Protein AF-A0A3N5V8N7-F1 (afdb_monomer_lite)

Secondary structure (DSSP, 8-state):
-TGGGT-SSS--SSSSTTTTTSPPPHHHHHHHHHHHHHHHHHHHHHHHHHHHHHH-TTTHHHHHHHHHHHHHHHHHHHHHHHHTTS-HHHHHHHHHHHHHHHHHHHHHHHHHHHHHHHH--

Structure (mmCIF, N/CA/C/O backbone):
data_AF-A0A3N5V8N7-F1
#
_entry.id   AF-A0A3N5V8N7-F1
#
loop_
_atom_site.group_PDB
_atom_site.id
_atom_site.type_symbol
_atom_site.label_atom_id
_atom_site.label_alt_id
_atom_site.label_comp_id
_atom_site.label_asym_id
_atom_site.label_entity_id
_atom_site.label_seq_id
_atom_site.pdbx_PDB_ins_code
_atom_site.Cartn_x
_atom_site.Cartn_y
_atom_site.Cartn_z
_atom_site.occupancy
_atom_site.B_iso_or_equiv
_atom_site.auth_seq_id
_atom_site.auth_comp_id
_atom_site.auth_asym_id
_atom_site.auth_atom_id
_atom_site.pdbx_PDB_model_num
ATOM 1 N N . TYR A 1 1 ? -5.703 -3.773 -14.784 1.00 70.88 1 TYR A N 1
ATOM 2 C CA . TYR A 1 1 ? -5.568 -2.706 -15.795 1.00 70.88 1 TYR A CA 1
ATOM 3 C C . TYR A 1 1 ? -4.152 -2.612 -16.370 1.00 70.88 1 TYR A C 1
ATOM 5 O O . TYR A 1 1 ? -3.996 -2.821 -17.562 1.00 70.88 1 TYR A O 1
ATOM 13 N N . ILE A 1 2 ? -3.103 -2.355 -15.573 1.00 74.75 2 ILE A N 1
ATOM 14 C CA . ILE A 1 2 ? -1.722 -2.244 -16.103 1.00 74.75 2 ILE A CA 1
ATOM 15 C C . ILE A 1 2 ? -1.260 -3.526 -16.809 1.00 74.75 2 ILE A C 1
ATOM 17 O O . ILE A 1 2 ? -0.814 -3.479 -17.954 1.00 74.75 2 ILE A O 1
ATOM 21 N N . SER A 1 3 ? -1.462 -4.680 -16.172 1.00 74.00 3 SER A N 1
ATOM 22 C CA . SER A 1 3 ? -1.088 -5.981 -16.739 1.00 74.00 3 SER A CA 1
ATOM 23 C C . SER A 1 3 ? -1.891 -6.345 -17.991 1.00 74.00 3 SER A C 1
ATOM 25 O O . SER A 1 3 ? -1.338 -6.918 -18.916 1.00 74.00 3 SER A O 1
ATOM 27 N N . SER A 1 4 ? -3.173 -5.964 -18.068 1.00 73.81 4 SER A N 1
ATOM 28 C CA . SER A 1 4 ? -4.018 -6.258 -19.237 1.00 73.81 4 SER A CA 1
ATOM 29 C C . SER A 1 4 ? -3.633 -5.452 -20.480 1.00 73.81 4 SER A C 1
ATOM 31 O O . SER A 1 4 ? -3.964 -5.855 -21.586 1.00 73.81 4 SER A O 1
ATOM 33 N N . LEU A 1 5 ? -2.937 -4.324 -20.311 1.00 74.00 5 LEU A N 1
ATOM 34 C CA . LEU A 1 5 ? -2.431 -3.514 -21.421 1.00 74.00 5 LEU A CA 1
ATOM 35 C C . LEU A 1 5 ? -0.984 -3.852 -21.806 1.00 74.00 5 LEU A C 1
ATOM 37 O O . LEU A 1 5 ? -0.438 -3.193 -22.686 1.00 74.00 5 LEU A O 1
ATOM 41 N N . ASN A 1 6 ? -0.337 -4.820 -21.139 1.00 69.12 6 ASN A N 1
ATOM 42 C CA . ASN A 1 6 ? 1.100 -5.103 -21.280 1.00 69.12 6 ASN A CA 1
ATOM 43 C C . ASN A 1 6 ? 1.999 -3.859 -21.114 1.00 69.12 6 ASN A C 1
ATOM 45 O O . ASN A 1 6 ? 3.115 -3.810 -21.624 1.00 69.12 6 ASN A O 1
ATOM 49 N N . ARG A 1 7 ? 1.535 -2.853 -20.361 1.00 69.31 7 ARG A N 1
ATOM 50 C CA . ARG A 1 7 ? 2.271 -1.606 -20.084 1.00 69.31 7 ARG A CA 1
ATOM 51 C C . ARG A 1 7 ? 2.867 -1.582 -18.680 1.00 69.31 7 ARG A C 1
ATOM 53 O O . ARG A 1 7 ? 2.896 -0.543 -18.043 1.00 69.31 7 ARG A O 1
ATOM 60 N N . GLY A 1 8 ? 3.257 -2.744 -18.162 1.00 66.69 8 GLY A N 1
ATOM 61 C CA . GLY A 1 8 ? 3.888 -2.836 -16.845 1.00 66.69 8 GLY A CA 1
ATOM 62 C C . GLY A 1 8 ? 5.364 -2.438 -16.847 1.00 66.69 8 GLY A C 1
ATOM 63 O O . GLY A 1 8 ? 5.885 -1.978 -15.850 1.00 66.69 8 GLY A O 1
ATOM 64 N N . VAL A 1 9 ? 6.069 -2.600 -17.962 1.00 69.31 9 VAL A N 1
ATOM 65 C CA . VAL A 1 9 ? 7.543 -2.512 -17.992 1.00 69.31 9 VAL A CA 1
ATOM 66 C C . VAL A 1 9 ? 8.075 -1.162 -18.477 1.00 69.31 9 VAL A C 1
ATOM 68 O O . VAL A 1 9 ? 9.227 -1.057 -18.891 1.00 69.31 9 VAL A O 1
ATOM 71 N N . THR A 1 10 ? 7.235 -0.133 -18.494 1.00 76.56 1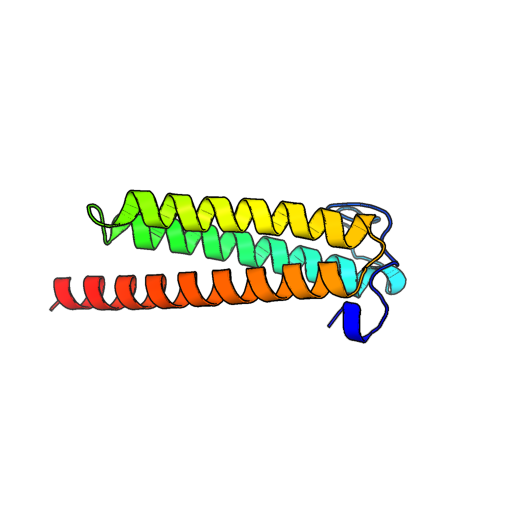0 THR A N 1
ATOM 72 C CA . THR A 1 10 ? 7.559 1.161 -19.095 1.00 76.56 10 THR A CA 1
ATOM 73 C C . THR A 1 10 ? 8.273 2.078 -18.106 1.00 76.56 10 THR A C 1
ATOM 75 O O . THR A 1 10 ? 9.190 2.779 -18.529 1.00 76.56 10 THR A O 1
ATOM 78 N N . CYS A 1 11 ? 7.932 2.055 -16.814 1.00 77.56 11 CYS A N 1
ATOM 79 C CA . CYS A 1 11 ? 8.614 2.841 -15.778 1.00 77.56 11 CYS A CA 1
ATOM 80 C C . CYS A 1 11 ? 9.792 2.079 -15.135 1.00 77.56 11 CYS A C 1
ATOM 82 O O . CYS A 1 11 ? 9.553 1.114 -14.406 1.00 77.56 11 CYS A O 1
ATOM 84 N N . PRO A 1 12 ? 11.052 2.525 -15.322 1.00 72.44 12 PRO A N 1
ATOM 85 C CA . PRO A 1 12 ? 12.221 1.863 -14.729 1.00 72.44 12 PRO A CA 1
ATOM 86 C C . PRO A 1 12 ? 12.353 2.036 -13.205 1.00 72.44 12 PRO A C 1
ATOM 88 O O . PRO A 1 12 ? 12.905 1.163 -12.542 1.00 72.44 12 PRO A O 1
ATOM 91 N N . ASP A 1 13 ? 11.830 3.129 -12.644 1.00 76.31 13 ASP A N 1
ATOM 92 C CA . ASP A 1 13 ? 12.079 3.538 -11.258 1.00 76.31 13 ASP A CA 1
ATOM 93 C C . ASP A 1 13 ? 10.856 3.392 -10.339 1.00 76.31 13 ASP A C 1
ATOM 95 O O . ASP A 1 13 ? 9.708 3.132 -10.727 1.00 76.31 13 ASP A O 1
ATOM 99 N N . TRP A 1 14 ? 11.092 3.607 -9.052 1.00 75.69 14 TRP A N 1
ATOM 100 C CA . TRP A 1 14 ? 10.076 3.687 -8.013 1.00 75.69 14 TRP A CA 1
ATOM 101 C C . TRP A 1 14 ? 10.530 4.699 -6.954 1.00 75.69 14 TRP A C 1
ATOM 103 O O . TRP A 1 14 ? 11.724 4.749 -6.672 1.00 75.69 14 TRP A O 1
ATOM 113 N N . PRO A 1 15 ? 9.635 5.510 -6.355 1.00 72.19 15 PRO A N 1
ATOM 114 C CA . PRO A 1 15 ? 8.172 5.513 -6.494 1.00 72.19 15 PRO A CA 1
ATOM 115 C C . PRO A 1 15 ? 7.610 6.446 -7.580 1.00 72.19 15 PRO A C 1
ATOM 117 O O . PRO A 1 15 ? 6.562 6.137 -8.139 1.00 72.19 15 PRO A O 1
ATOM 120 N N . LEU A 1 16 ? 8.292 7.540 -7.922 1.00 76.88 16 LEU A N 1
ATOM 121 C CA . LEU A 1 16 ? 7.737 8.667 -8.701 1.00 76.88 16 LEU A CA 1
ATOM 122 C C . LEU A 1 16 ? 8.069 8.625 -10.207 1.00 76.88 16 LEU A C 1
ATOM 124 O O . LEU A 1 16 ? 8.306 9.647 -10.843 1.00 76.88 16 LEU A O 1
ATOM 128 N N . CYS A 1 17 ? 8.179 7.434 -10.778 1.00 73.56 17 CYS A N 1
ATOM 129 C CA . CYS A 1 17 ? 8.921 7.252 -12.022 1.00 73.56 17 CYS A CA 1
ATOM 130 C C . CYS A 1 17 ? 8.334 7.959 -13.257 1.00 73.56 17 CYS A C 1
ATOM 132 O O . CYS A 1 17 ? 7.105 7.976 -13.402 1.00 73.56 17 CYS A O 1
ATOM 134 N N . PRO A 1 18 ? 9.205 8.391 -14.199 1.00 78.75 18 PRO A N 1
ATOM 135 C CA . PRO A 1 18 ? 10.567 8.941 -14.007 1.00 78.75 18 PRO A CA 1
ATOM 136 C C . PRO A 1 18 ? 10.543 10.464 -13.797 1.00 78.75 18 PRO A C 1
ATOM 138 O O . PRO A 1 18 ? 11.532 11.086 -13.433 1.00 78.75 18 PRO A O 1
ATOM 141 N N . ASN A 1 19 ? 9.386 11.066 -14.040 1.00 83.44 19 ASN A N 1
ATOM 142 C CA . ASN A 1 19 ? 9.116 12.497 -14.060 1.00 83.44 19 ASN A CA 1
ATOM 143 C C . ASN A 1 19 ? 8.944 13.126 -12.665 1.00 83.44 19 ASN A C 1
ATOM 145 O O . ASN A 1 19 ? 8.625 14.311 -12.566 1.00 83.44 19 ASN A O 1
ATOM 149 N N . GLY A 1 20 ? 9.137 12.377 -11.577 1.00 82.44 20 GLY A N 1
ATOM 150 C CA . GLY A 1 20 ? 8.948 12.913 -10.233 1.00 82.44 20 GLY A CA 1
ATOM 151 C C . GLY A 1 20 ? 7.484 13.299 -10.006 1.00 82.44 20 GLY A C 1
ATOM 152 O O . GLY A 1 20 ? 6.581 12.518 -10.281 1.00 82.44 20 GLY A O 1
ATOM 153 N N . PHE A 1 21 ? 7.247 14.523 -9.535 1.00 80.50 21 PHE A N 1
ATOM 154 C CA . PHE A 1 21 ? 5.898 15.089 -9.386 1.00 80.50 21 PHE A CA 1
ATOM 155 C C . PHE A 1 21 ? 5.399 15.841 -10.630 1.00 80.50 21 PHE A C 1
ATOM 157 O O . PHE A 1 21 ? 4.295 16.382 -10.611 1.00 80.50 21 PHE A O 1
ATOM 164 N N . ALA A 1 22 ? 6.197 15.920 -11.701 1.00 83.06 22 ALA A N 1
ATOM 165 C CA . ALA A 1 22 ? 5.756 16.548 -12.942 1.00 83.06 22 ALA A CA 1
ATOM 166 C C . ALA A 1 22 ? 4.675 15.699 -13.627 1.00 83.06 22 ALA A C 1
ATOM 168 O O . ALA A 1 22 ? 4.527 14.513 -13.334 1.00 83.06 22 ALA A O 1
ATOM 169 N N . PHE A 1 23 ? 3.929 16.280 -14.566 1.00 84.06 23 PHE A N 1
ATOM 170 C CA . PHE A 1 23 ? 2.933 15.526 -15.325 1.00 84.06 23 PHE A CA 1
ATOM 171 C C . PHE A 1 23 ? 3.617 14.432 -16.177 1.00 84.06 23 PHE A C 1
ATOM 173 O O . PHE A 1 23 ? 4.527 14.756 -16.947 1.00 84.06 23 PHE A O 1
ATOM 180 N N . PRO A 1 24 ? 3.236 13.145 -16.046 1.00 85.00 24 PRO A N 1
ATOM 181 C CA . PRO A 1 24 ? 3.900 12.059 -16.759 1.00 85.00 24 PRO A CA 1
ATOM 182 C C . PRO A 1 24 ? 3.574 12.092 -18.259 1.00 85.00 24 PRO A C 1
ATOM 184 O O . PRO A 1 24 ? 2.410 12.266 -18.629 1.00 85.00 24 PRO A O 1
ATOM 187 N N . PRO A 1 25 ? 4.561 11.863 -19.144 1.00 84.88 25 PRO A N 1
ATOM 188 C CA . PRO A 1 25 ? 4.294 11.670 -20.565 1.00 84.88 25 PRO A CA 1
ATOM 189 C C . PRO A 1 25 ? 3.487 10.383 -20.788 1.00 84.88 25 PRO A C 1
ATOM 191 O O . PRO A 1 25 ? 3.516 9.466 -19.962 1.00 84.88 25 PRO A O 1
ATOM 194 N N . GLU A 1 26 ? 2.812 10.275 -21.936 1.00 84.69 26 GLU A N 1
ATOM 195 C CA . GLU A 1 26 ? 1.887 9.171 -22.254 1.00 84.69 26 GLU A CA 1
ATOM 196 C C . GLU A 1 26 ? 2.495 7.775 -22.018 1.00 84.69 26 GLU A C 1
ATOM 198 O O . GLU A 1 26 ? 1.835 6.879 -21.491 1.00 84.69 26 GLU A O 1
ATOM 203 N N . LYS A 1 27 ? 3.793 7.620 -22.312 1.00 83.44 27 LYS A N 1
ATOM 204 C CA . LYS A 1 27 ? 4.563 6.385 -22.101 1.00 83.44 27 LYS A CA 1
ATOM 205 C C . LYS A 1 27 ? 4.518 5.869 -20.655 1.00 83.44 27 LYS A C 1
ATOM 207 O O . LYS A 1 27 ? 4.501 4.662 -20.449 1.00 83.44 27 LYS A O 1
ATOM 212 N N . PHE A 1 28 ? 4.511 6.762 -19.668 1.00 83.56 28 PHE A N 1
ATOM 213 C CA . PHE A 1 28 ? 4.575 6.429 -18.237 1.00 83.56 28 PHE A CA 1
ATOM 214 C C . PHE A 1 28 ? 3.254 6.693 -17.511 1.00 83.56 28 PHE A C 1
ATOM 216 O O . PHE A 1 28 ? 3.088 6.293 -16.358 1.00 83.56 28 PHE A O 1
ATOM 223 N N . PHE A 1 29 ? 2.308 7.350 -18.187 1.00 84.12 29 PHE A N 1
ATOM 224 C CA . PHE A 1 29 ? 1.077 7.866 -17.603 1.00 84.12 29 PHE A CA 1
ATOM 225 C C . PHE A 1 29 ? 0.318 6.815 -16.793 1.00 84.12 29 PHE A C 1
ATOM 227 O O . PHE A 1 29 ? -0.012 7.052 -15.636 1.00 84.12 29 PHE A O 1
ATOM 234 N N . TYR A 1 30 ? 0.078 5.632 -17.363 1.00 84.06 30 TYR A N 1
ATOM 235 C CA . TYR A 1 30 ? -0.736 4.609 -16.706 1.00 84.06 30 TYR A CA 1
ATOM 236 C C . TYR A 1 30 ? -0.078 4.038 -15.447 1.00 84.06 30 TYR A C 1
ATOM 2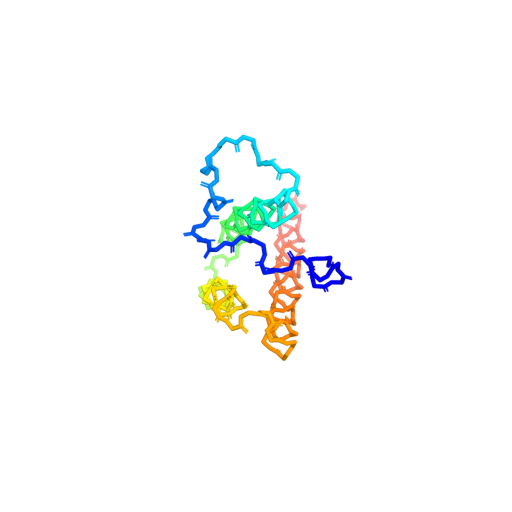38 O O . TYR A 1 30 ? -0.744 3.884 -14.425 1.00 84.06 30 TYR A O 1
ATOM 246 N N . GLU A 1 31 ? 1.220 3.740 -15.495 1.00 84.38 31 GLU A N 1
ATOM 247 C CA . GLU A 1 31 ? 1.949 3.225 -14.334 1.00 84.38 31 GLU A CA 1
ATOM 248 C C . GLU A 1 31 ? 2.083 4.279 -13.238 1.00 84.38 31 GLU A C 1
ATOM 250 O O . GLU A 1 31 ? 1.886 3.977 -12.060 1.00 84.38 31 GLU A O 1
ATOM 255 N N . HIS A 1 32 ? 2.368 5.524 -13.624 1.00 83.88 32 HIS A N 1
ATOM 256 C CA . HIS A 1 32 ? 2.432 6.654 -12.709 1.00 83.88 32 HIS A CA 1
ATOM 257 C C . HIS A 1 32 ? 1.069 6.901 -12.042 1.00 83.88 32 HIS A C 1
ATOM 259 O O . HIS A 1 32 ? 0.977 7.006 -10.819 1.00 83.88 32 HIS A O 1
ATOM 265 N N . PHE A 1 33 ? -0.010 6.892 -12.827 1.00 84.94 33 PHE A N 1
ATOM 266 C CA . PHE A 1 33 ? -1.378 7.029 -12.333 1.00 84.94 33 PHE A CA 1
ATOM 267 C C . PHE A 1 33 ? -1.765 5.886 -11.390 1.00 84.94 33 PHE A C 1
ATOM 269 O O . PHE A 1 33 ? -2.315 6.131 -10.319 1.00 84.94 33 PHE A O 1
ATOM 276 N N . HIS A 1 34 ? -1.428 4.638 -11.727 1.00 85.19 34 HIS A N 1
ATOM 277 C CA . HIS A 1 34 ? -1.669 3.494 -10.847 1.00 85.19 34 HIS A CA 1
ATOM 278 C C . HIS A 1 34 ? -0.971 3.656 -9.487 1.00 85.19 34 HIS A C 1
ATOM 280 O O . HIS A 1 34 ? -1.580 3.384 -8.451 1.00 85.19 34 HIS A O 1
ATOM 286 N N . ARG A 1 35 ? 0.273 4.151 -9.473 1.00 85.94 35 ARG A N 1
ATOM 287 C CA . ARG A 1 35 ? 1.029 4.427 -8.238 1.00 85.94 35 ARG A CA 1
ATOM 288 C C . ARG A 1 35 ? 0.407 5.558 -7.425 1.00 85.94 35 ARG A C 1
ATOM 290 O O . ARG A 1 35 ? 0.298 5.432 -6.209 1.00 85.94 35 ARG A O 1
ATOM 297 N N . LEU A 1 36 ? -0.068 6.617 -8.080 1.00 85.69 36 LEU A N 1
ATOM 298 C CA . LEU A 1 36 ? -0.791 7.705 -7.421 1.00 85.69 36 LEU A CA 1
ATOM 299 C C . LEU A 1 36 ? -2.083 7.202 -6.764 1.00 85.69 36 LEU A C 1
ATOM 301 O O . LEU A 1 36 ? -2.326 7.480 -5.591 1.00 85.69 36 LEU A O 1
ATOM 305 N N . VAL A 1 37 ? -2.869 6.389 -7.473 1.00 86.75 37 VAL A N 1
ATOM 306 C CA . VAL A 1 37 ? -4.073 5.751 -6.918 1.00 86.75 37 VAL A CA 1
ATOM 307 C C . VAL A 1 37 ? -3.723 4.841 -5.737 1.00 86.75 37 VAL A C 1
ATOM 309 O O . VAL A 1 37 ? -4.428 4.862 -4.729 1.00 86.75 37 VAL A O 1
ATOM 312 N N . ALA A 1 38 ? -2.623 4.086 -5.809 1.00 85.56 38 ALA A N 1
ATOM 313 C CA . ALA A 1 38 ? -2.167 3.243 -4.704 1.00 85.56 38 ALA A CA 1
ATOM 314 C C . ALA A 1 38 ? -1.785 4.062 -3.455 1.00 85.56 38 ALA A C 1
ATOM 316 O O . ALA A 1 38 ? -2.141 3.672 -2.343 1.00 85.56 38 ALA A O 1
ATOM 317 N N . ILE A 1 39 ? -1.125 5.216 -3.622 1.00 86.00 39 ILE A N 1
ATOM 318 C CA . ILE A 1 39 ? -0.809 6.140 -2.517 1.00 86.00 39 ILE A CA 1
ATOM 319 C C . ILE A 1 39 ? -2.095 6.665 -1.874 1.00 86.00 39 ILE A C 1
ATOM 321 O O . ILE A 1 39 ? -2.241 6.612 -0.653 1.00 86.00 39 ILE A O 1
ATOM 325 N N . VAL A 1 40 ? -3.052 7.125 -2.684 1.00 88.00 40 VAL A N 1
ATOM 326 C CA . VAL A 1 40 ? -4.353 7.598 -2.187 1.00 88.00 40 VAL A CA 1
ATOM 327 C C . VAL A 1 40 ? -5.064 6.483 -1.417 1.00 88.00 40 VAL A C 1
ATOM 329 O O . VAL A 1 40 ? -5.496 6.696 -0.285 1.00 88.00 40 VAL A O 1
ATOM 332 N N . ALA A 1 41 ? -5.119 5.269 -1.967 1.00 87.31 41 ALA A N 1
ATOM 333 C CA . ALA A 1 41 ? -5.727 4.119 -1.302 1.00 87.31 41 ALA A CA 1
ATOM 334 C C . ALA A 1 41 ? -5.052 3.785 0.042 1.00 87.31 41 ALA A C 1
ATOM 336 O O . ALA A 1 41 ? -5.744 3.492 1.022 1.00 87.31 41 ALA A O 1
ATOM 337 N N . ALA A 1 42 ? -3.721 3.879 0.126 1.00 85.38 42 ALA A N 1
ATOM 338 C CA . ALA A 1 42 ? -2.981 3.682 1.371 1.00 85.38 42 ALA A CA 1
ATOM 339 C C . ALA A 1 42 ? -3.333 4.745 2.428 1.00 85.38 42 ALA A C 1
ATOM 341 O O . ALA A 1 42 ? -3.551 4.400 3.591 1.00 85.38 42 ALA A O 1
ATOM 342 N N . ILE A 1 43 ? -3.470 6.017 2.032 1.00 88.25 43 ILE A N 1
ATOM 343 C CA . ILE A 1 43 ? -3.889 7.109 2.929 1.00 88.25 43 ILE A CA 1
ATOM 344 C C . ILE A 1 43 ? -5.307 6.862 3.459 1.00 88.25 43 ILE A C 1
ATOM 346 O O . ILE A 1 43 ? -5.524 6.882 4.671 1.00 88.25 43 ILE A O 1
ATOM 350 N N . PHE A 1 44 ? -6.268 6.573 2.576 1.00 87.19 44 PHE A N 1
ATOM 351 C CA . PHE A 1 44 ? -7.654 6.278 2.966 1.00 87.19 44 PHE A CA 1
ATOM 352 C C . PHE A 1 44 ? -7.747 5.069 3.901 1.00 87.19 44 PHE A C 1
ATOM 354 O O . PHE A 1 44 ? -8.508 5.076 4.873 1.00 87.19 44 PHE A O 1
ATOM 361 N N . THR A 1 45 ? -6.933 4.048 3.648 1.00 85.75 45 THR A N 1
ATOM 362 C CA . THR A 1 45 ? -6.814 2.883 4.525 1.00 85.75 45 THR A CA 1
ATOM 363 C C . THR A 1 45 ? -6.277 3.269 5.903 1.00 85.75 45 THR A C 1
ATOM 365 O O . THR A 1 45 ? -6.862 2.883 6.915 1.00 85.75 45 THR A O 1
ATOM 368 N N . GLY A 1 46 ? -5.218 4.082 5.968 1.00 85.31 46 GLY A N 1
ATOM 369 C CA . GLY A 1 46 ? -4.670 4.592 7.228 1.00 85.31 46 GLY A CA 1
ATOM 370 C C . GLY A 1 46 ? -5.698 5.388 8.036 1.00 85.31 46 GLY A C 1
ATOM 371 O O . GLY A 1 46 ? -5.866 5.153 9.232 1.00 85.31 46 GLY A O 1
ATOM 372 N N . ILE A 1 47 ? -6.459 6.266 7.377 1.00 86.19 47 ILE A N 1
ATOM 373 C CA . ILE A 1 47 ? -7.551 7.024 8.003 1.00 86.19 47 ILE A CA 1
ATOM 374 C C . ILE A 1 47 ? -8.629 6.073 8.544 1.00 86.19 47 ILE A C 1
ATOM 376 O O . ILE A 1 47 ? -9.046 6.202 9.697 1.00 86.19 47 ILE A O 1
ATOM 380 N N . SER A 1 48 ? -9.039 5.079 7.753 1.00 83.06 48 SER A N 1
ATOM 381 C CA . SER A 1 48 ? -10.045 4.086 8.156 1.00 83.06 48 SER A CA 1
ATOM 382 C C . SER A 1 48 ? -9.606 3.311 9.401 1.00 83.06 48 SER A C 1
ATOM 384 O O . SER A 1 48 ? -10.382 3.167 10.347 1.00 83.06 48 SER A O 1
ATOM 386 N N . LEU A 1 49 ? -8.337 2.892 9.460 1.00 82.50 49 LEU A N 1
ATOM 387 C CA . LEU A 1 49 ? -7.759 2.223 10.628 1.00 82.50 49 LEU A CA 1
ATOM 388 C C . LEU A 1 49 ? -7.765 3.111 11.880 1.00 82.50 49 LEU A C 1
ATOM 390 O O . LEU A 1 49 ? -8.042 2.615 12.973 1.00 82.50 49 LEU A O 1
ATOM 394 N N . ILE A 1 50 ? -7.520 4.419 11.747 1.00 82.62 50 ILE A N 1
ATOM 395 C CA . ILE A 1 50 ? -7.607 5.372 12.868 1.00 82.62 50 ILE A CA 1
ATOM 396 C C . ILE A 1 50 ? -9.045 5.456 13.402 1.00 82.62 50 ILE A C 1
ATOM 398 O O . ILE A 1 50 ? -9.247 5.425 14.620 1.00 82.62 50 ILE A O 1
ATOM 402 N N . PHE A 1 51 ? -10.048 5.529 12.522 1.00 78.56 51 PHE A N 1
ATOM 403 C CA . PHE A 1 51 ? -11.460 5.548 12.924 1.00 78.56 51 PHE A CA 1
ATOM 404 C C . PHE A 1 51 ? -11.885 4.246 13.613 1.00 78.56 51 PHE A C 1
ATOM 406 O O . PHE A 1 51 ? -12.476 4.291 14.695 1.00 78.56 51 PHE A O 1
ATOM 413 N N . ILE A 1 52 ? -11.518 3.093 13.045 1.00 76.06 52 ILE A N 1
ATOM 414 C CA . ILE A 1 52 ? -11.777 1.771 13.638 1.00 76.06 52 ILE A CA 1
ATOM 415 C C . ILE A 1 52 ? -11.135 1.682 15.030 1.00 76.06 52 ILE A C 1
ATOM 417 O O . ILE A 1 52 ? -11.790 1.281 15.998 1.00 76.06 52 ILE A O 1
ATOM 421 N N . ARG A 1 53 ? -9.879 2.141 15.167 1.00 74.81 53 ARG A N 1
ATOM 422 C CA . ARG A 1 53 ? -9.147 2.161 16.443 1.00 74.81 53 ARG A CA 1
ATOM 423 C C . ARG A 1 53 ? -9.903 2.920 17.536 1.00 74.81 53 ARG A C 1
ATOM 425 O O . ARG A 1 53 ? -9.965 2.442 18.669 1.00 74.81 53 ARG A O 1
ATOM 432 N N . LYS A 1 54 ? -10.481 4.079 17.201 1.00 73.25 54 LYS A N 1
ATOM 433 C CA . LYS A 1 54 ? -11.233 4.924 18.143 1.00 73.25 54 LYS A CA 1
ATOM 434 C C . LYS A 1 54 ? -12.557 4.299 18.596 1.00 73.25 54 LYS A C 1
ATOM 436 O O . LYS A 1 54 ? -12.942 4.518 19.739 1.00 73.25 54 LYS A O 1
ATOM 441 N N . SER A 1 55 ? -13.228 3.519 17.748 1.00 69.56 55 SER A N 1
ATOM 442 C CA . SER A 1 55 ? -14.542 2.930 18.060 1.00 69.56 55 SER A CA 1
ATOM 443 C C . SER A 1 55 ? -14.458 1.655 18.929 1.00 69.56 55 SER A C 1
ATOM 445 O O . SER A 1 55 ? -15.263 1.466 19.847 1.00 69.56 55 SER A O 1
ATOM 447 N N . PHE A 1 56 ? -13.430 0.819 18.716 1.00 66.00 56 PHE A N 1
ATOM 448 C CA . PHE A 1 56 ? -13.334 -0.556 19.247 1.00 66.00 56 PHE A CA 1
ATOM 449 C C . PHE A 1 56 ? -12.150 -0.793 20.212 1.00 66.00 56 PHE A C 1
ATOM 451 O O . PHE A 1 56 ? -11.390 -1.746 20.056 1.00 66.00 56 PHE A O 1
ATOM 458 N N . TRP A 1 57 ? -11.947 0.050 21.231 1.00 57.72 57 TRP A N 1
ATOM 459 C CA . TRP A 1 57 ? -10.725 0.060 22.070 1.00 57.72 57 TRP A CA 1
ATOM 460 C C . TRP A 1 57 ? -10.204 -1.308 22.583 1.00 57.72 57 TRP A C 1
ATOM 462 O O . TRP A 1 57 ? -8.997 -1.438 22.778 1.00 57.72 57 TRP A O 1
ATOM 472 N N . LYS A 1 58 ? -11.055 -2.334 22.769 1.00 56.16 58 LYS A N 1
ATOM 473 C CA . LYS A 1 58 ? -10.664 -3.646 23.332 1.00 56.16 58 LYS A CA 1
ATOM 474 C C . LYS A 1 58 ? -10.456 -4.793 22.321 1.00 56.16 58 LYS A C 1
ATOM 476 O O . LYS A 1 58 ? -9.650 -5.669 22.605 1.00 56.16 58 LYS A O 1
ATOM 481 N N . LEU A 1 59 ? -11.086 -4.779 21.141 1.00 57.59 59 LEU A N 1
ATOM 482 C CA . LEU A 1 59 ? -10.938 -5.831 20.103 1.00 57.59 59 LEU A CA 1
ATOM 483 C C . LEU A 1 59 ? -9.819 -5.528 19.075 1.00 57.59 59 LEU A C 1
ATOM 485 O O . LEU A 1 59 ? -9.559 -6.305 18.163 1.00 57.59 59 LEU A O 1
ATOM 489 N N . ASN A 1 60 ? -9.127 -4.394 19.229 1.00 64.75 60 ASN A N 1
ATOM 490 C CA . ASN A 1 60 ? -8.512 -3.684 18.104 1.00 64.75 60 ASN A CA 1
ATOM 491 C C . ASN A 1 60 ? -7.020 -3.902 17.847 1.00 64.75 60 ASN A C 1
ATOM 493 O O . ASN A 1 60 ? -6.575 -3.709 16.719 1.00 64.75 60 ASN A O 1
ATOM 497 N N . LYS A 1 61 ? -6.199 -4.208 18.859 1.00 74.56 61 LYS A N 1
ATOM 498 C CA . LYS A 1 61 ? -4.735 -4.146 18.664 1.00 74.56 61 LYS A CA 1
ATOM 499 C C . LYS A 1 61 ? -4.250 -5.179 17.651 1.00 74.56 61 LYS A C 1
ATOM 501 O O . LYS A 1 61 ? -3.500 -4.821 16.752 1.00 74.56 61 LYS A O 1
ATOM 506 N N . LEU A 1 62 ? -4.709 -6.423 17.777 1.00 81.56 62 LEU A N 1
ATOM 507 C CA . LEU A 1 62 ? -4.275 -7.512 16.906 1.00 81.56 62 LEU A CA 1
ATOM 508 C C . LEU A 1 62 ? -4.738 -7.302 15.460 1.00 81.56 62 LEU A C 1
ATOM 510 O O . LEU A 1 62 ? -3.936 -7.433 14.547 1.00 81.56 62 LEU A O 1
ATOM 514 N N . VAL A 1 63 ? -5.994 -6.899 15.256 1.00 81.50 63 VAL A N 1
ATOM 515 C CA . VAL A 1 63 ? -6.540 -6.629 13.918 1.0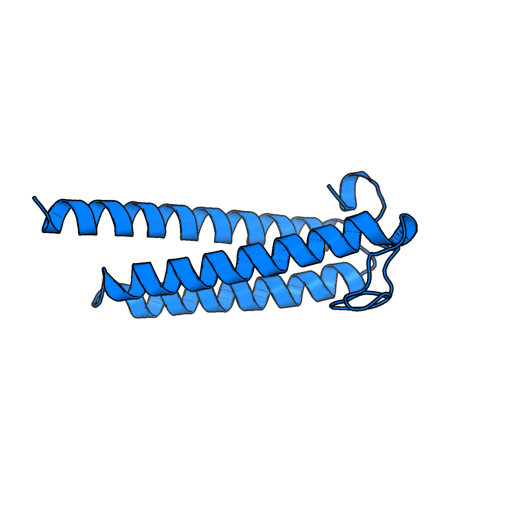0 81.50 63 VAL A CA 1
ATOM 516 C C . VAL A 1 63 ? -5.798 -5.478 13.240 1.00 81.50 63 VAL A C 1
ATOM 518 O O . VAL A 1 63 ? -5.394 -5.605 12.089 1.00 81.50 63 VAL A O 1
ATOM 521 N N . VAL A 1 64 ? -5.558 -4.376 13.959 1.00 80.69 64 VAL A N 1
ATOM 522 C CA . VAL A 1 64 ? -4.790 -3.243 13.426 1.00 80.69 64 VAL A CA 1
ATOM 523 C C . VAL A 1 64 ? -3.367 -3.675 13.068 1.00 80.69 64 VAL A C 1
ATOM 525 O O . VAL A 1 64 ? -2.891 -3.310 11.997 1.00 80.69 64 VAL A O 1
ATOM 528 N N . ILE A 1 65 ? -2.706 -4.475 13.913 1.00 85.56 65 ILE A N 1
ATOM 529 C CA . ILE A 1 65 ? -1.377 -5.033 13.619 1.00 85.56 65 ILE A CA 1
ATOM 530 C C . ILE A 1 65 ? -1.423 -5.891 12.352 1.00 85.56 65 ILE A C 1
ATOM 532 O O . ILE A 1 65 ? -0.655 -5.624 11.437 1.00 85.56 65 ILE A O 1
ATOM 536 N N . ILE A 1 66 ? -2.352 -6.848 12.253 1.00 88.31 66 ILE A N 1
ATOM 537 C CA . ILE A 1 66 ? -2.482 -7.740 11.091 1.00 88.31 66 ILE A CA 1
ATOM 538 C C . ILE A 1 66 ? -2.690 -6.935 9.807 1.00 88.31 66 ILE A C 1
ATOM 540 O O . ILE A 1 66 ? -1.953 -7.125 8.844 1.00 88.31 66 ILE A O 1
ATOM 544 N N . VAL A 1 67 ? -3.651 -6.008 9.786 1.00 86.69 67 VAL A N 1
ATOM 545 C CA . VAL A 1 67 ? -3.936 -5.210 8.584 1.00 86.69 67 VAL A CA 1
ATOM 546 C C . VAL A 1 67 ? -2.739 -4.331 8.219 1.00 86.69 67 VAL A C 1
ATOM 548 O O . VAL A 1 67 ? -2.382 -4.243 7.047 1.00 86.69 67 VAL A O 1
ATOM 551 N N . THR A 1 68 ? -2.063 -3.741 9.207 1.00 86.19 68 THR A N 1
ATOM 552 C CA . THR A 1 68 ? -0.854 -2.936 8.968 1.00 86.19 68 THR A CA 1
ATOM 553 C C . THR A 1 68 ? 0.271 -3.791 8.382 1.00 86.19 68 THR A C 1
ATOM 555 O O . THR A 1 68 ? 0.880 -3.404 7.387 1.00 86.19 68 THR A O 1
ATOM 558 N N . SER A 1 69 ? 0.513 -4.979 8.938 1.00 90.88 69 SER A N 1
ATOM 559 C CA . SER A 1 69 ? 1.497 -5.937 8.426 1.00 90.88 69 SER A CA 1
ATOM 560 C C . SER A 1 69 ? 1.177 -6.386 7.000 1.00 90.88 69 SER A C 1
ATOM 562 O O . SER A 1 69 ? 2.081 -6.449 6.168 1.00 90.88 69 SER A O 1
ATOM 564 N N . LEU A 1 70 ? -0.097 -6.639 6.684 1.00 91.12 70 LEU A N 1
ATOM 565 C CA . LEU A 1 70 ? -0.525 -6.998 5.332 1.00 91.12 70 LEU A CA 1
ATOM 566 C C . LEU A 1 70 ? -0.308 -5.853 4.332 1.00 91.12 70 LEU A C 1
ATOM 568 O O . LEU A 1 70 ? 0.136 -6.106 3.218 1.00 91.12 70 LEU A O 1
ATOM 572 N N . ILE A 1 71 ? -0.552 -4.597 4.719 1.00 89.62 71 ILE A N 1
ATOM 573 C CA . ILE A 1 71 ? -0.272 -3.430 3.863 1.00 89.62 71 ILE A CA 1
ATOM 574 C C . ILE A 1 71 ? 1.232 -3.295 3.599 1.00 89.62 71 ILE A C 1
ATOM 576 O O . ILE A 1 71 ? 1.633 -3.046 2.464 1.00 89.62 71 ILE A O 1
ATOM 580 N N . ILE A 1 72 ? 2.076 -3.499 4.614 1.00 90.31 72 ILE A N 1
ATOM 581 C CA . ILE A 1 72 ? 3.537 -3.491 4.440 1.00 90.31 72 ILE A CA 1
ATOM 582 C C . ILE A 1 72 ? 3.954 -4.590 3.453 1.00 90.31 72 ILE A C 1
ATOM 584 O O . ILE A 1 72 ? 4.690 -4.317 2.504 1.00 90.31 72 ILE A O 1
ATOM 588 N N . ALA A 1 73 ? 3.431 -5.808 3.622 1.00 92.50 73 ALA A N 1
ATOM 589 C CA . ALA A 1 73 ? 3.671 -6.908 2.692 1.00 92.50 73 ALA A CA 1
ATOM 590 C C . ALA A 1 73 ? 3.194 -6.568 1.268 1.00 92.50 73 ALA A C 1
ATOM 592 O O . ALA A 1 73 ? 3.889 -6.864 0.299 1.00 92.50 73 ALA A O 1
ATOM 593 N N . GLN A 1 74 ? 2.059 -5.879 1.131 1.00 93.06 74 GLN A N 1
ATOM 594 C CA . GLN A 1 74 ? 1.523 -5.439 -0.155 1.00 93.06 74 GLN A CA 1
ATOM 595 C C . GLN A 1 74 ? 2.449 -4.451 -0.874 1.00 93.06 74 GLN A C 1
ATOM 597 O O . GLN A 1 74 ? 2.651 -4.574 -2.084 1.00 93.06 74 GLN A O 1
ATOM 602 N N . ILE A 1 75 ? 3.031 -3.494 -0.144 1.00 88.75 75 ILE A N 1
ATOM 603 C CA . ILE A 1 75 ? 3.991 -2.522 -0.690 1.00 88.75 75 ILE A CA 1
ATOM 604 C C . ILE A 1 75 ? 5.253 -3.244 -1.174 1.00 88.75 75 ILE A C 1
ATOM 606 O O . ILE A 1 75 ? 5.692 -3.020 -2.302 1.00 88.75 75 ILE A O 1
ATOM 610 N N . ILE A 1 76 ? 5.790 -4.159 -0.362 1.00 91.56 76 ILE A N 1
ATOM 611 C CA . ILE A 1 76 ? 6.962 -4.974 -0.717 1.00 91.56 76 ILE A CA 1
ATOM 612 C C . ILE A 1 76 ? 6.673 -5.820 -1.966 1.00 91.56 76 ILE A C 1
ATOM 614 O O . ILE A 1 76 ? 7.464 -5.829 -2.908 1.00 91.56 76 ILE A O 1
ATOM 618 N N . MET A 1 77 ? 5.509 -6.471 -2.029 1.00 91.75 77 MET A N 1
ATOM 619 C CA . MET A 1 77 ? 5.075 -7.216 -3.215 1.00 91.75 77 MET A CA 1
ATOM 620 C C . MET A 1 77 ? 4.948 -6.317 -4.449 1.00 91.75 77 MET A C 1
ATOM 622 O O . MET A 1 77 ? 5.272 -6.753 -5.549 1.00 91.75 77 MET A O 1
ATOM 626 N N . GLY A 1 78 ? 4.522 -5.062 -4.287 1.00 88.44 78 GLY A N 1
ATOM 627 C CA . GLY A 1 78 ? 4.477 -4.084 -5.377 1.00 88.44 78 GLY A CA 1
ATOM 628 C C . GLY A 1 78 ? 5.859 -3.798 -5.970 1.00 88.44 78 GLY A C 1
ATOM 629 O O . GLY A 1 78 ? 5.995 -3.710 -7.188 1.00 88.44 78 GLY A O 1
ATOM 630 N N . ILE A 1 79 ? 6.899 -3.735 -5.132 1.00 88.19 79 ILE A N 1
ATOM 631 C CA . ILE A 1 79 ? 8.293 -3.624 -5.590 1.00 88.19 79 ILE A CA 1
ATOM 632 C C . ILE A 1 79 ? 8.697 -4.891 -6.355 1.00 88.19 79 ILE A C 1
ATOM 634 O O . ILE A 1 79 ? 9.247 -4.788 -7.451 1.00 88.19 79 ILE A O 1
ATOM 638 N N . PHE A 1 80 ? 8.365 -6.081 -5.838 1.00 90.19 80 PHE A N 1
ATOM 639 C CA . PHE A 1 80 ? 8.657 -7.350 -6.516 1.00 90.19 80 PHE A CA 1
ATOM 640 C C . PHE A 1 80 ? 7.968 -7.493 -7.875 1.00 90.19 80 PHE A C 1
ATOM 642 O O . PHE A 1 80 ? 8.551 -8.063 -8.797 1.00 90.19 80 PHE A O 1
ATOM 649 N N . VAL A 1 81 ? 6.756 -6.961 -8.046 1.00 89.06 81 VAL A N 1
ATOM 650 C CA . VAL A 1 81 ? 6.083 -6.927 -9.355 1.00 89.06 81 VAL A CA 1
ATOM 651 C C . VAL A 1 81 ? 6.931 -6.171 -10.383 1.00 89.06 81 VAL A C 1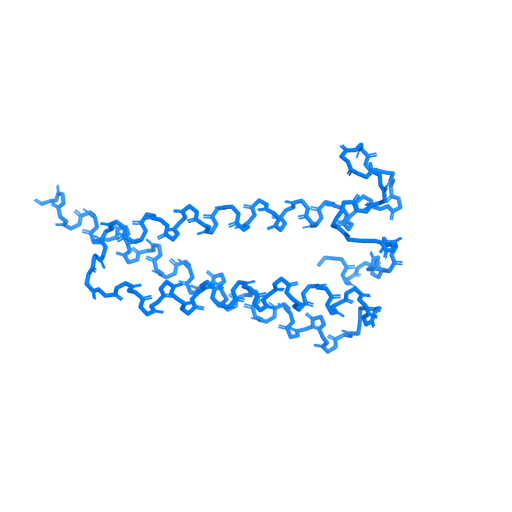
ATOM 653 O O . VAL A 1 81 ? 7.104 -6.653 -11.502 1.00 89.06 81 VAL A O 1
ATOM 656 N N . VAL A 1 82 ? 7.512 -5.032 -9.999 1.00 85.19 82 VAL A N 1
ATOM 657 C CA . VAL A 1 82 ? 8.358 -4.223 -10.890 1.00 85.19 82 VAL A CA 1
ATOM 658 C C . VAL A 1 82 ? 9.691 -4.923 -11.163 1.00 85.19 82 VAL A C 1
ATOM 660 O O . VAL A 1 82 ? 10.064 -5.100 -12.323 1.00 85.19 82 VAL A O 1
ATOM 663 N N . THR A 1 83 ? 10.394 -5.382 -10.123 1.00 87.12 83 THR A N 1
ATOM 664 C CA . THR A 1 83 ? 11.728 -5.995 -10.276 1.00 87.12 83 THR A CA 1
ATOM 665 C C . THR A 1 83 ? 11.687 -7.341 -10.999 1.00 87.12 83 THR A C 1
ATOM 667 O O . THR A 1 83 ? 12.628 -7.684 -11.712 1.00 87.12 83 THR A O 1
ATOM 670 N N . SER A 1 84 ? 10.577 -8.077 -10.902 1.00 88.25 84 SER A N 1
ATOM 671 C CA . SER A 1 84 ? 10.343 -9.313 -11.662 1.00 88.25 84 SER A CA 1
ATOM 672 C C . SER A 1 84 ? 9.873 -9.089 -13.102 1.00 88.25 84 SER A C 1
ATOM 674 O O . SER A 1 84 ? 9.521 -10.056 -13.778 1.00 88.25 84 SER A O 1
ATOM 676 N N . LYS A 1 85 ? 9.844 -7.835 -13.579 1.00 85.81 85 LYS A N 1
ATOM 677 C CA . LYS A 1 85 ? 9.329 -7.455 -14.903 1.00 85.81 85 LYS A CA 1
ATOM 678 C C . LYS A 1 85 ? 7.911 -7.984 -15.145 1.00 85.81 85 LYS A C 1
ATOM 680 O O . LYS A 1 85 ? 7.606 -8.478 -16.226 1.00 85.81 85 LYS A O 1
ATOM 685 N N . PHE A 1 86 ? 7.045 -7.862 -14.136 1.00 85.00 86 PHE A N 1
ATOM 686 C CA . PHE A 1 86 ? 5.633 -8.241 -14.206 1.00 85.00 86 PHE A CA 1
ATOM 687 C C . PHE A 1 86 ? 5.417 -9.735 -14.456 1.00 85.00 86 PHE A C 1
ATOM 689 O O . PHE A 1 86 ? 4.523 -10.122 -15.210 1.00 85.00 86 PHE A O 1
ATOM 696 N N . ASN A 1 87 ? 6.197 -10.588 -13.783 1.00 87.94 87 ASN A N 1
ATOM 697 C CA . ASN A 1 87 ? 5.926 -12.022 -13.777 1.00 87.94 87 ASN A CA 1
ATOM 698 C C . ASN A 1 87 ? 4.448 -12.269 -13.384 1.00 87.94 87 ASN A C 1
ATOM 700 O O . ASN A 1 87 ? 4.016 -11.806 -12.321 1.00 87.94 87 ASN A O 1
ATOM 704 N N . PRO A 1 88 ? 3.664 -12.991 -14.208 1.00 87.75 88 PRO A N 1
ATOM 705 C CA . PRO A 1 88 ? 2.217 -13.102 -14.032 1.00 87.75 88 PRO A CA 1
ATOM 706 C C . PRO A 1 88 ? 1.822 -13.752 -12.704 1.00 87.75 88 PRO A C 1
ATOM 708 O O . PRO A 1 88 ? 0.799 -13.385 -12.130 1.00 87.75 88 PRO A O 1
ATOM 711 N N . ILE A 1 89 ? 2.647 -14.660 -12.175 1.00 92.38 89 ILE A N 1
ATOM 712 C CA . ILE A 1 89 ? 2.406 -15.311 -10.883 1.00 92.38 89 ILE A CA 1
ATOM 713 C C . ILE A 1 89 ? 2.537 -14.285 -9.752 1.00 92.38 89 ILE A C 1
ATOM 715 O O . ILE A 1 89 ? 1.660 -14.185 -8.900 1.00 92.38 89 ILE A O 1
ATOM 719 N N . ILE A 1 90 ? 3.592 -13.467 -9.772 1.00 92.00 90 ILE A N 1
ATOM 720 C CA . ILE A 1 90 ? 3.834 -12.439 -8.747 1.00 92.00 90 ILE A CA 1
ATOM 721 C C . ILE A 1 90 ? 2.747 -11.360 -8.805 1.00 92.00 90 ILE A C 1
ATOM 723 O O . ILE A 1 90 ? 2.234 -10.943 -7.767 1.00 92.00 90 ILE A O 1
ATOM 727 N N . VAL A 1 91 ? 2.342 -10.956 -10.013 1.00 90.38 91 VAL A N 1
ATOM 728 C CA . VAL A 1 91 ? 1.220 -10.031 -10.233 1.00 90.38 91 VAL A CA 1
ATOM 729 C C . VAL A 1 91 ? -0.085 -10.600 -9.673 1.00 90.38 91 VAL A C 1
ATOM 731 O O . VAL A 1 91 ? -0.819 -9.877 -9.001 1.00 90.38 91 VAL A O 1
ATOM 734 N N . ALA A 1 92 ? -0.378 -11.881 -9.917 1.00 91.88 92 ALA A N 1
ATOM 735 C CA . ALA A 1 92 ? -1.583 -12.532 -9.409 1.00 91.88 92 ALA A CA 1
ATOM 736 C C . ALA A 1 92 ? -1.587 -12.607 -7.877 1.00 91.88 92 ALA A C 1
ATOM 738 O O . ALA A 1 92 ? -2.596 -12.273 -7.256 1.00 91.88 92 ALA A O 1
ATOM 739 N N . ILE A 1 93 ? -0.452 -12.962 -7.264 1.00 94.44 93 ILE A N 1
ATOM 740 C CA . ILE A 1 93 ? -0.304 -12.970 -5.803 1.00 94.44 93 ILE A CA 1
ATOM 741 C C . ILE A 1 93 ? -0.533 -11.559 -5.259 1.00 94.44 93 ILE A C 1
ATOM 743 O O . ILE A 1 93 ? -1.406 -11.387 -4.413 1.00 94.44 93 ILE A O 1
ATOM 747 N N . HIS A 1 94 ? 0.156 -10.549 -5.798 1.00 92.50 94 HIS A N 1
ATOM 748 C CA . HIS A 1 94 ? -0.015 -9.150 -5.398 1.00 92.50 94 HIS A CA 1
ATOM 749 C C . HIS A 1 94 ? -1.476 -8.689 -5.510 1.00 92.50 94 HIS A C 1
ATOM 751 O O . HIS A 1 94 ? -1.996 -8.031 -4.610 1.00 92.50 94 HIS A O 1
ATOM 757 N N . LEU A 1 95 ? -2.173 -9.038 -6.592 1.00 91.94 95 LEU A N 1
ATOM 758 C CA . LEU A 1 95 ? -3.583 -8.692 -6.755 1.00 91.94 95 LEU A CA 1
ATOM 759 C C . LEU A 1 95 ? -4.467 -9.408 -5.724 1.00 91.94 95 LEU A C 1
ATOM 761 O O . LEU A 1 95 ? -5.325 -8.776 -5.111 1.00 91.94 95 LEU A O 1
ATOM 765 N N . SER A 1 96 ? -4.255 -10.706 -5.508 1.00 94.12 96 SER A N 1
ATOM 766 C CA . SER A 1 96 ? -5.044 -11.499 -4.558 1.00 94.12 96 SER A CA 1
ATOM 767 C C . SER A 1 96 ? -4.913 -10.982 -3.120 1.00 94.12 96 SER A C 1
ATOM 769 O O . SER A 1 96 ? -5.911 -10.858 -2.402 1.00 94.12 96 SER A O 1
ATOM 771 N N . THR A 1 97 ? -3.703 -10.588 -2.717 1.00 93.69 97 THR A N 1
ATOM 772 C CA . THR A 1 97 ? -3.440 -10.010 -1.398 1.00 93.69 97 THR A CA 1
ATOM 773 C C . THR A 1 97 ? -4.055 -8.617 -1.273 1.00 93.69 97 THR A C 1
ATOM 775 O O . THR A 1 97 ? -4.687 -8.337 -0.256 1.00 93.69 97 THR A O 1
ATOM 778 N N . ALA A 1 98 ? -3.997 -7.780 -2.319 1.00 91.75 98 ALA A N 1
ATOM 779 C CA . ALA A 1 98 ? -4.689 -6.484 -2.343 1.00 91.75 98 ALA A CA 1
ATOM 780 C C . ALA A 1 98 ? -6.204 -6.625 -2.148 1.00 91.75 98 ALA A C 1
ATOM 782 O O . ALA A 1 98 ? -6.784 -5.915 -1.326 1.00 91.75 98 ALA A O 1
ATOM 783 N N . VAL A 1 99 ? -6.847 -7.542 -2.878 1.00 93.00 99 VAL A N 1
ATOM 784 C CA . VAL A 1 99 ? -8.297 -7.774 -2.766 1.00 93.00 99 VAL A CA 1
ATOM 785 C C . VAL A 1 99 ? -8.658 -8.261 -1.364 1.00 93.00 99 VAL A C 1
ATOM 787 O O . VAL A 1 99 ? -9.615 -7.768 -0.774 1.00 93.00 99 VAL A O 1
ATOM 790 N N . THR A 1 100 ? -7.852 -9.155 -0.790 1.00 92.38 100 THR A N 1
ATOM 791 C CA . THR A 1 100 ? -8.058 -9.661 0.576 1.00 92.38 100 THR A CA 1
ATOM 792 C C . THR A 1 100 ? -7.985 -8.538 1.613 1.00 92.38 100 THR A C 1
ATOM 794 O O . THR A 1 100 ? -8.864 -8.419 2.467 1.00 92.38 100 THR A O 1
ATOM 797 N N . ILE A 1 101 ? -6.972 -7.671 1.515 1.00 90.75 101 ILE A N 1
ATOM 798 C CA . ILE A 1 101 ? -6.816 -6.495 2.383 1.00 90.75 101 ILE A CA 1
ATOM 799 C C . ILE A 1 101 ? -8.025 -5.564 2.248 1.00 90.75 101 ILE A C 1
ATOM 801 O O . ILE A 1 101 ? -8.591 -5.145 3.258 1.00 90.75 101 ILE A O 1
ATOM 805 N N . PHE A 1 102 ? -8.453 -5.279 1.016 1.00 90.25 102 PHE A N 1
ATOM 806 C CA . PHE A 1 102 ? -9.618 -4.439 0.750 1.00 90.25 102 PHE A CA 1
ATOM 807 C C . PHE A 1 102 ? -10.892 -5.002 1.396 1.00 90.25 102 PHE A C 1
ATOM 809 O O . PHE A 1 102 ? -11.597 -4.274 2.096 1.00 90.25 102 PHE A O 1
ATOM 816 N N . SER A 1 103 ? -11.163 -6.300 1.232 1.00 91.69 103 SER A N 1
ATOM 817 C CA . SER A 1 103 ? -12.322 -6.957 1.846 1.00 91.69 103 SER A CA 1
ATOM 818 C C . SER A 1 103 ? -12.281 -6.903 3.375 1.00 91.69 103 SER A C 1
ATOM 820 O O . SER A 1 103 ? -13.295 -6.590 3.998 1.00 91.69 103 SER A O 1
ATOM 822 N N . LEU A 1 104 ? -11.116 -7.145 3.988 1.00 89.19 104 LEU A N 1
ATOM 823 C CA . LEU A 1 104 ? -10.945 -7.055 5.442 1.00 89.19 104 LEU A CA 1
ATOM 824 C C . LEU A 1 104 ? -11.239 -5.644 5.959 1.00 89.19 104 LEU A C 1
ATOM 826 O O . LEU A 1 104 ? -12.010 -5.484 6.904 1.00 89.19 104 LEU A O 1
ATOM 830 N N . ILE A 1 105 ? -10.672 -4.614 5.328 1.00 87.31 105 ILE A N 1
ATOM 831 C CA . ILE A 1 105 ? -10.905 -3.218 5.724 1.00 87.31 105 ILE A CA 1
ATOM 832 C C . ILE A 1 105 ? -12.380 -2.850 5.570 1.00 87.31 105 ILE A C 1
ATOM 834 O O . ILE A 1 105 ? -12.932 -2.198 6.454 1.00 87.31 105 ILE A O 1
ATOM 838 N N . PHE A 1 106 ? -13.032 -3.285 4.490 1.00 88.56 106 PHE A N 1
ATOM 839 C CA . PHE A 1 106 ? -14.450 -3.016 4.260 1.00 88.56 106 PHE A CA 1
ATOM 840 C C . PHE A 1 106 ? -15.335 -3.604 5.366 1.00 88.56 106 PHE A C 1
ATOM 842 O O . PHE A 1 106 ? -16.188 -2.902 5.912 1.00 88.56 106 PHE A O 1
ATOM 849 N N . VAL A 1 107 ? -15.100 -4.863 5.750 1.00 88.81 107 VAL A N 1
ATOM 850 C CA . VAL A 1 107 ? -15.821 -5.505 6.860 1.00 88.81 107 VAL A CA 1
ATOM 851 C C . VAL A 1 107 ? -15.568 -4.754 8.167 1.00 88.81 107 VAL A C 1
ATOM 853 O O . VAL A 1 107 ? -16.519 -4.401 8.859 1.00 88.81 107 VAL A O 1
ATOM 856 N N . LEU A 1 108 ? -14.314 -4.424 8.484 1.00 86.31 108 LEU A N 1
ATOM 857 C CA . LEU A 1 108 ? -13.983 -3.687 9.709 1.00 86.31 108 LEU A CA 1
ATOM 858 C C . LEU A 1 108 ? -14.613 -2.294 9.748 1.00 86.31 108 LEU A C 1
ATOM 860 O O . LEU A 1 108 ? -15.061 -1.846 10.802 1.00 86.31 108 LEU A O 1
ATOM 864 N N . PHE A 1 109 ? -14.669 -1.606 8.611 1.00 85.25 109 PHE A N 1
ATOM 865 C CA . PHE A 1 109 ? -15.325 -0.311 8.503 1.00 85.25 109 PHE A CA 1
ATOM 866 C C . PHE A 1 109 ? -16.839 -0.425 8.722 1.00 85.25 109 PHE A C 1
ATOM 868 O O . PHE A 1 109 ? -17.409 0.375 9.464 1.00 85.25 109 PHE A O 1
ATOM 875 N N . ARG A 1 110 ? -17.488 -1.445 8.144 1.00 88.12 110 ARG A N 1
ATOM 876 C CA . ARG A 1 110 ? -18.912 -1.733 8.366 1.00 88.12 110 ARG A CA 1
ATOM 877 C C . ARG A 1 110 ? -19.211 -1.991 9.843 1.00 88.12 110 ARG A C 1
ATOM 879 O O . ARG A 1 110 ? -20.121 -1.369 10.385 1.00 88.12 110 ARG A O 1
ATOM 886 N N . GLU A 1 111 ? -18.442 -2.862 10.493 1.00 86.19 111 GLU A N 1
ATOM 887 C CA . GLU A 1 111 ? -18.610 -3.155 11.923 1.00 86.19 111 GLU A CA 1
ATOM 888 C C . GLU A 1 111 ? -18.349 -1.906 12.783 1.00 86.19 111 GLU A C 1
ATOM 890 O O . GLU A 1 111 ? -19.121 -1.608 13.694 1.00 86.19 111 GLU A O 1
ATOM 895 N N . SER A 1 112 ? -17.325 -1.111 12.431 1.00 84.31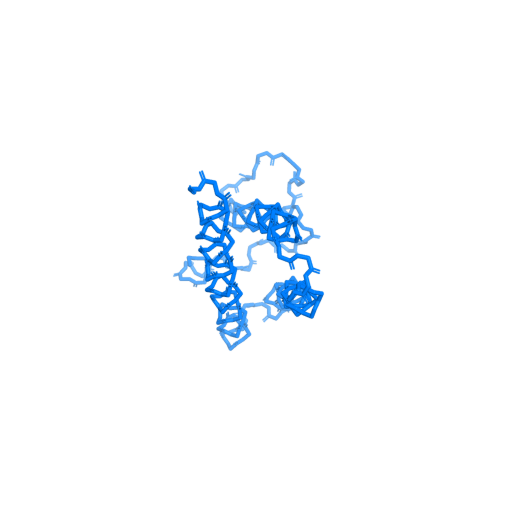 112 SER A N 1
ATOM 896 C CA . SER A 1 112 ? -17.054 0.212 13.020 1.00 84.31 112 SER A CA 1
ATOM 897 C C . SER A 1 112 ? -18.278 1.122 12.982 1.00 84.31 112 SER A C 1
ATOM 899 O O . SER A 1 112 ? -18.672 1.689 14.003 1.00 84.31 112 SER A O 1
ATOM 901 N N . TYR A 1 113 ? -18.900 1.234 11.810 1.00 85.25 113 TYR A N 1
ATOM 902 C CA . TYR A 1 113 ? -20.064 2.079 11.581 1.00 85.25 113 TYR A CA 1
ATOM 903 C C . TYR A 1 113 ? -21.298 1.608 12.361 1.00 85.25 113 TYR A C 1
ATOM 905 O O . TYR A 1 113 ? -21.963 2.423 13.005 1.00 85.25 113 TYR A O 1
ATOM 913 N N . ILE A 1 114 ? -21.594 0.303 12.341 1.00 86.69 114 ILE A N 1
ATOM 914 C CA . ILE A 1 114 ? -22.742 -0.275 13.056 1.00 86.69 114 ILE A CA 1
ATOM 915 C C . ILE A 1 114 ? -22.612 -0.042 14.563 1.00 86.69 114 ILE A C 1
ATOM 917 O O . ILE A 1 114 ? -23.575 0.383 15.197 1.00 86.69 114 ILE A O 1
ATOM 921 N N . GLU A 1 115 ? -21.428 -0.254 15.134 1.00 84.12 115 GLU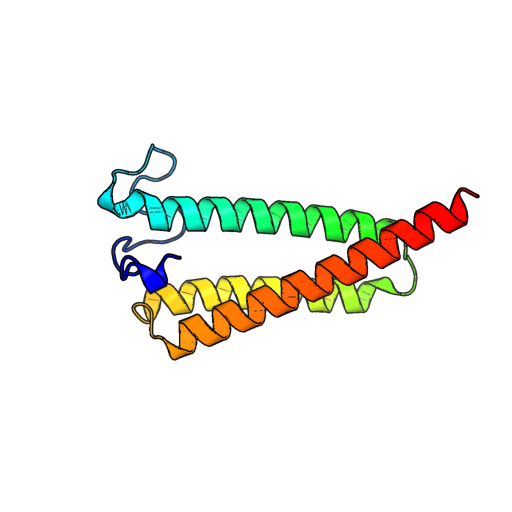 A N 1
ATOM 922 C CA . GLU A 1 115 ? -21.186 -0.050 16.564 1.00 84.12 115 GLU A CA 1
ATOM 923 C C . GLU A 1 115 ? -21.329 1.414 16.986 1.00 84.12 115 GLU A C 1
ATOM 925 O O . GLU A 1 115 ? -21.922 1.701 18.026 1.00 84.12 115 GLU A O 1
ATOM 930 N N . ILE A 1 116 ? -20.826 2.353 16.178 1.00 83.75 116 ILE A N 1
ATOM 931 C CA . ILE A 1 116 ? -21.002 3.790 16.436 1.00 83.75 116 ILE A CA 1
ATOM 932 C C . ILE A 1 116 ? -22.488 4.144 16.414 1.00 83.75 116 ILE A C 1
ATOM 934 O O . ILE A 1 116 ? -22.970 4.822 17.317 1.00 83.75 116 ILE A O 1
ATOM 938 N N . LYS A 1 117 ? -23.230 3.658 15.413 1.00 85.81 117 LYS A N 1
ATOM 939 C CA . LYS A 1 117 ? -24.672 3.897 15.314 1.00 85.81 117 LYS A CA 1
ATOM 940 C C . LYS A 1 117 ? -25.420 3.313 16.514 1.00 85.81 117 LYS A C 1
ATOM 942 O O . LYS A 1 117 ? -26.267 3.999 17.066 1.00 85.81 117 LYS A O 1
ATOM 947 N N . ARG A 1 118 ? -25.072 2.099 16.951 1.00 84.75 118 ARG A N 1
ATOM 948 C CA . ARG A 1 118 ? -25.661 1.434 18.125 1.00 84.75 118 ARG A CA 1
ATOM 949 C C . ARG A 1 118 ? -25.429 2.201 19.430 1.00 84.75 118 ARG A C 1
ATOM 951 O O . ARG A 1 118 ? -26.275 2.135 20.304 1.00 84.75 118 ARG A O 1
ATOM 958 N N . LYS A 1 119 ? -24.299 2.902 19.575 1.00 82.25 119 LYS A N 1
ATOM 959 C CA . LYS A 1 119 ? -24.001 3.744 20.750 1.00 82.25 119 LYS A CA 1
ATOM 960 C C . LYS A 1 119 ? -24.719 5.099 20.746 1.00 82.25 119 LYS A C 1
ATOM 962 O O . LYS A 1 119 ? -24.762 5.741 21.788 1.00 82.25 119 LYS A O 1
ATOM 967 N N . ASN A 1 120 ? -25.212 5.542 19.589 1.00 80.06 120 ASN A N 1
ATOM 968 C CA . ASN A 1 120 ? -25.864 6.843 19.401 1.00 80.06 120 ASN A CA 1
ATOM 969 C C . ASN A 1 120 ? -27.403 6.756 19.355 1.00 80.06 120 ASN A C 1
ATOM 971 O O . ASN A 1 120 ? -28.051 7.782 19.150 1.00 80.06 120 ASN A O 1
ATOM 975 N N . VAL A 1 121 ? -27.968 5.552 19.486 1.00 73.25 121 VAL A N 1
ATOM 976 C CA . VAL A 1 121 ? -29.406 5.277 19.655 1.00 73.25 121 VAL A CA 1
ATOM 977 C C . VAL A 1 121 ? -29.637 4.897 21.108 1.00 73.25 121 VAL A C 1
ATOM 979 O O . VAL A 1 121 ? -30.620 5.402 21.685 1.00 73.25 121 VAL A O 1
#

pLDDT: mean 83.22, std 7.96, range [56.16, 94.44]

Radius of gyration: 17.18 Å; chains: 1; bounding box: 42×32×46 Å

Sequence (121 aa):
YISSLNRGVTCPDWPLCPNGFAFPPEKFFYEHFHRLVAIVAAIFTGISLIFIRKSFWKLNKLVVIIVTSLIIAQIIMGIFVVTSKFNPIIVAIHLSTAVTIFSLIFVLFRESYIEIKRKNV

Foldseek 3Di:
DCVVVLLLQQFLDDDQGDQRPDQDDPSCNVVNVVSVVLVVVVVVLVVLLVLLCVLCVPPRDVLSVVLVVLVVVLVVLVVVCHVVSNDVVSVVVSVVSVVVSVVSSVVSSVVSVVSVVVVVD